Protein AF-A0A438EMV0-F1 (afdb_monomer_lite)

InterPro domains:
  IPR001611 Leucine-rich repeat [PF00560] (133-147)
  IPR001611 Leucine-rich repeat [PF13855] (21-79)
  IPR032675 Leucine-rich repeat domain superfamily [G3DSA:3.80.10.10] (1-148)
  IPR046956 Receptor-like protein 23-like [PTHR48063] (4-83)

pLDDT: mean 74.39, std 18.35, range [40.31, 95.44]

Foldseek 3Di:
DDQDAAEDDDDLPDAPPDADQADAPASHQDDCDDRPNCLNHQNHAYDHCANRQHQEEDDLSVLVSCLRYLEDAPHQYAYEDEVVSVQSNQVNNVVCVVVPPDDDDDDPPQDWDWDQDPNDTDIDGRRDVHNYHYHHHNYNYDDDDDHD

Organism: Vitis vinifera (NCBI:txid29760)

Structure (mmCIF, N/CA/C/O backbone):
data_AF-A0A438EMV0-F1
#
_entry.id   AF-A0A438EMV0-F1
#
loop_
_atom_site.group_PDB
_atom_site.id
_atom_site.type_symbol
_atom_site.label_atom_id
_atom_site.label_alt_id
_atom_site.label_comp_id
_atom_site.label_asym_id
_atom_site.label_entity_id
_atom_site.label_seq_id
_atom_site.pdbx_PDB_ins_code
_atom_site.Cartn_x
_atom_site.Cartn_y
_atom_site.Cartn_z
_atom_site.occupancy
_atom_site.B_iso_or_equiv
_atom_site.auth_seq_id
_atom_site.auth_comp_id
_atom_site.auth_asym_id
_atom_site.auth_atom_id
_atom_site.pdbx_PDB_model_num
ATOM 1 N N . MET A 1 1 ? -14.563 14.762 -9.777 1.00 44.72 1 MET A N 1
ATOM 2 C CA . MET A 1 1 ? -13.157 14.421 -9.499 1.00 44.72 1 MET A CA 1
ATOM 3 C C . MET A 1 1 ? -12.579 13.937 -10.803 1.00 44.72 1 MET A C 1
ATOM 5 O O . MET A 1 1 ? -13.168 13.051 -11.414 1.00 44.72 1 MET A O 1
ATOM 9 N N . ASP A 1 2 ? -11.525 14.587 -11.269 1.00 47.31 2 ASP A N 1
ATOM 10 C CA . ASP A 1 2 ? -10.935 14.293 -12.567 1.00 47.31 2 ASP A CA 1
ATOM 11 C C . ASP A 1 2 ? -10.108 13.012 -12.447 1.00 47.31 2 ASP A C 1
ATOM 13 O O . ASP A 1 2 ? -9.185 12.927 -11.638 1.00 47.31 2 ASP A O 1
ATOM 17 N N . PHE A 1 3 ? -10.472 11.985 -13.214 1.00 55.16 3 PHE A N 1
ATOM 18 C CA . PHE A 1 3 ? -9.680 10.766 -13.311 1.00 55.16 3 PHE A CA 1
ATOM 19 C C . PHE A 1 3 ? -8.359 11.107 -13.997 1.00 55.16 3 PHE A C 1
ATOM 21 O O . PHE A 1 3 ? -8.364 11.574 -15.140 1.00 55.16 3 PHE A O 1
ATOM 28 N N . ASN A 1 4 ? -7.223 10.838 -13.349 1.00 58.78 4 ASN A N 1
ATOM 29 C CA . ASN A 1 4 ? -5.980 10.815 -14.099 1.00 58.78 4 ASN A CA 1
ATOM 30 C C . ASN A 1 4 ? -6.056 9.620 -15.067 1.00 58.78 4 ASN A C 1
ATOM 32 O O . ASN A 1 4 ? -6.284 8.471 -14.681 1.00 58.78 4 ASN A O 1
ATOM 36 N N . SER A 1 5 ? -5.918 9.904 -16.361 1.00 72.56 5 SER A N 1
ATOM 37 C CA . SER A 1 5 ? -5.942 8.877 -17.408 1.00 72.56 5 SER A CA 1
ATOM 38 C C . SER A 1 5 ? -4.665 8.030 -17.431 1.00 72.56 5 SER A C 1
ATOM 40 O O . SER A 1 5 ? -4.582 7.068 -18.197 1.00 72.56 5 SER A O 1
ATOM 42 N N . PHE A 1 6 ? -3.679 8.361 -16.586 1.00 82.44 6 PHE A N 1
ATOM 43 C CA . PHE A 1 6 ? -2.423 7.637 -16.502 1.00 82.44 6 PHE A CA 1
ATOM 44 C C . PHE A 1 6 ? -2.644 6.174 -16.104 1.00 82.44 6 PHE A C 1
ATOM 46 O O . PHE A 1 6 ? -3.135 5.854 -15.019 1.00 82.44 6 PHE A O 1
ATOM 53 N N . ARG A 1 7 ? -2.257 5.285 -17.020 1.00 83.88 7 ARG A N 1
ATOM 54 C CA . ARG A 1 7 ? -2.246 3.831 -16.864 1.00 83.88 7 ARG A CA 1
ATOM 55 C C . ARG A 1 7 ? -0.803 3.362 -16.903 1.00 83.88 7 ARG A C 1
ATOM 57 O O . ARG A 1 7 ? -0.131 3.535 -17.920 1.00 83.88 7 ARG A O 1
ATOM 64 N N . LEU A 1 8 ? -0.345 2.726 -15.830 1.00 82.50 8 LEU A N 1
ATOM 65 C CA . LEU A 1 8 ? 0.945 2.048 -15.830 1.00 82.50 8 LEU A CA 1
ATOM 66 C C . LEU A 1 8 ? 0.767 0.653 -16.438 1.00 82.50 8 LEU A C 1
ATOM 68 O O . LEU A 1 8 ? 0.384 -0.289 -15.750 1.00 82.50 8 LEU A O 1
ATOM 72 N N . ASN A 1 9 ? 1.022 0.527 -17.740 1.00 83.88 9 ASN A N 1
ATOM 73 C CA . ASN A 1 9 ? 0.950 -0.757 -18.432 1.00 83.88 9 ASN A CA 1
ATOM 74 C C . ASN A 1 9 ? 2.337 -1.408 -18.483 1.00 83.88 9 ASN A C 1
ATOM 76 O O . ASN A 1 9 ? 3.205 -0.984 -19.246 1.00 83.88 9 ASN A O 1
ATOM 80 N N . VAL A 1 10 ? 2.543 -2.425 -17.653 1.00 87.19 10 VAL A N 1
ATOM 81 C CA . VAL A 1 10 ? 3.807 -3.160 -17.533 1.00 87.19 10 VAL A CA 1
ATOM 82 C C . VAL A 1 10 ? 3.554 -4.654 -17.669 1.00 87.19 10 VAL A C 1
ATOM 84 O O . VAL A 1 10 ? 2.459 -5.140 -17.392 1.00 87.19 10 VAL A O 1
ATOM 87 N N . SER A 1 11 ? 4.572 -5.395 -18.108 1.00 88.62 11 SER A N 1
ATOM 88 C CA . SER A 1 11 ? 4.486 -6.856 -18.175 1.00 88.62 11 SER A CA 1
ATOM 89 C C . SER A 1 11 ? 4.189 -7.437 -16.782 1.00 88.62 11 SER A C 1
ATOM 91 O O . SER A 1 11 ? 4.756 -6.944 -15.805 1.00 88.62 11 SER A O 1
ATOM 93 N N . PRO A 1 12 ? 3.381 -8.507 -16.657 1.00 82.19 12 PRO A N 1
ATOM 94 C CA . PRO A 1 12 ? 3.134 -9.170 -15.372 1.00 82.19 12 PRO A CA 1
ATOM 95 C C . PRO A 1 12 ? 4.414 -9.625 -14.656 1.00 82.19 12 PRO A C 1
ATOM 97 O O . PRO A 1 12 ? 4.459 -9.659 -13.431 1.00 82.19 12 PRO A O 1
ATOM 100 N N . ASN A 1 13 ? 5.465 -9.926 -15.428 1.00 88.31 13 ASN A N 1
ATOM 101 C CA . ASN A 1 13 ? 6.773 -10.358 -14.927 1.00 88.31 13 ASN A CA 1
ATOM 102 C C . ASN A 1 13 ? 7.796 -9.214 -14.890 1.00 88.31 13 ASN A C 1
ATOM 104 O O . ASN A 1 13 ? 9.002 -9.456 -14.823 1.00 88.31 13 ASN A O 1
ATOM 108 N N . TRP A 1 14 ? 7.346 -7.967 -15.028 1.00 94.31 14 TRP A N 1
ATOM 109 C CA . TRP A 1 14 ? 8.238 -6.822 -14.988 1.00 94.31 14 TRP A CA 1
ATOM 110 C C . TRP A 1 14 ? 8.844 -6.673 -13.594 1.00 94.31 14 TRP A C 1
ATOM 112 O O . TRP A 1 14 ? 8.134 -6.561 -12.595 1.00 94.31 14 TRP A O 1
ATOM 122 N N . VAL A 1 15 ? 10.173 -6.637 -13.552 1.00 95.19 15 VAL A N 1
ATOM 123 C CA . VAL A 1 15 ? 10.942 -6.278 -12.365 1.00 95.19 15 VAL A CA 1
ATOM 124 C C . VAL A 1 15 ? 11.547 -4.898 -12.627 1.00 95.19 15 VAL A C 1
ATOM 126 O O . VAL A 1 15 ? 12.411 -4.777 -13.501 1.00 95.19 15 VAL A O 1
ATOM 129 N N . PRO A 1 16 ? 11.088 -3.846 -11.930 1.00 93.94 16 PRO A N 1
ATOM 130 C CA . PRO A 1 16 ? 11.663 -2.517 -12.051 1.00 93.94 16 PRO A CA 1
ATOM 131 C C . PRO A 1 16 ? 13.171 -2.557 -11.746 1.00 93.94 16 PRO A C 1
ATOM 133 O O . PRO A 1 16 ? 13.557 -3.079 -10.699 1.00 93.94 16 PRO A O 1
ATOM 136 N N . PRO A 1 17 ? 14.046 -1.985 -12.597 1.00 95.44 17 PRO A N 1
ATOM 137 C CA . PRO A 1 17 ? 15.497 -1.971 -12.372 1.00 95.44 17 PRO A CA 1
ATOM 138 C C . PRO A 1 17 ? 15.928 -0.924 -11.327 1.00 95.44 17 PRO A C 1
ATOM 140 O O . PRO A 1 17 ? 17.073 -0.480 -11.310 1.00 95.44 17 PRO A O 1
ATOM 143 N N . PHE A 1 18 ? 15.000 -0.485 -10.482 1.00 94.69 18 PHE A N 1
ATOM 144 C CA . PHE A 1 18 ? 15.177 0.573 -9.501 1.00 94.69 18 PHE A CA 1
ATOM 145 C C . PHE A 1 18 ? 14.449 0.225 -8.203 1.00 94.69 18 PHE A C 1
ATOM 147 O O . PHE A 1 18 ? 13.564 -0.632 -8.170 1.00 94.69 18 PHE A O 1
ATOM 154 N N . GLN A 1 19 ? 14.844 0.910 -7.134 1.00 94.88 19 GLN A N 1
ATOM 155 C CA . GLN A 1 19 ? 14.205 0.851 -5.826 1.00 94.88 19 GLN A CA 1
ATOM 156 C C . GLN A 1 19 ? 13.645 2.231 -5.504 1.00 94.88 19 GLN A C 1
ATOM 158 O O . GLN A 1 19 ? 14.377 3.219 -5.547 1.00 94.88 19 GLN A O 1
ATOM 163 N N . VAL A 1 20 ? 12.361 2.304 -5.175 1.00 94.12 20 VAL A N 1
ATOM 164 C CA . VAL A 1 20 ? 11.716 3.550 -4.752 1.00 94.12 20 VAL A CA 1
ATOM 165 C C . VAL A 1 20 ? 11.626 3.619 -3.234 1.00 94.12 20 VAL A C 1
ATOM 167 O O . VAL A 1 20 ? 11.452 2.610 -2.558 1.00 94.12 20 VAL A O 1
ATOM 170 N N . ASN A 1 21 ? 11.765 4.829 -2.693 1.00 93.62 21 ASN A N 1
ATOM 171 C CA . ASN A 1 21 ? 11.518 5.106 -1.273 1.00 93.62 21 ASN A CA 1
ATOM 172 C C . ASN A 1 21 ? 10.122 5.695 -1.072 1.00 93.62 21 ASN A C 1
ATOM 174 O O . ASN A 1 21 ? 9.418 5.336 -0.133 1.00 93.62 21 ASN A O 1
ATOM 178 N N . LYS A 1 22 ? 9.700 6.578 -1.982 1.00 95.06 22 LYS A N 1
ATOM 179 C CA . LYS A 1 22 ? 8.368 7.176 -1.985 1.00 95.06 22 LYS A CA 1
ATOM 180 C C . LYS A 1 22 ? 7.720 6.944 -3.335 1.00 95.06 22 LYS A C 1
ATOM 182 O O . LYS A 1 22 ? 8.313 7.279 -4.359 1.00 95.06 22 LYS A O 1
ATOM 187 N N . LEU A 1 23 ? 6.526 6.373 -3.318 1.00 95.00 23 LEU A N 1
ATOM 188 C CA . LEU A 1 23 ? 5.750 6.082 -4.507 1.00 95.00 23 LEU A CA 1
ATOM 189 C C . LEU A 1 23 ? 4.357 6.681 -4.357 1.00 95.00 23 LEU A C 1
ATOM 191 O O . LEU A 1 23 ? 3.541 6.184 -3.583 1.00 95.00 23 LEU A O 1
ATOM 195 N N . ASP A 1 24 ? 4.108 7.748 -5.109 1.00 95.06 24 ASP A N 1
ATOM 196 C CA . ASP A 1 24 ? 2.787 8.348 -5.233 1.00 95.06 24 ASP A CA 1
ATOM 197 C C . ASP A 1 24 ? 2.227 8.055 -6.622 1.00 95.06 24 ASP A C 1
ATOM 199 O O . ASP A 1 24 ? 2.764 8.502 -7.636 1.00 95.06 24 ASP A O 1
ATOM 203 N N . MET A 1 25 ? 1.173 7.249 -6.652 1.00 94.12 25 MET A N 1
ATOM 204 C CA . MET A 1 25 ? 0.380 6.965 -7.840 1.00 94.12 25 MET A CA 1
ATOM 205 C C . MET A 1 25 ? -1.111 7.128 -7.532 1.00 94.12 25 MET A C 1
ATOM 207 O O . MET A 1 25 ? -1.950 6.417 -8.091 1.00 94.12 25 MET A O 1
ATOM 211 N N . GLY A 1 26 ? -1.443 8.075 -6.649 1.00 93.38 26 GLY A N 1
ATOM 212 C CA . GLY A 1 26 ? -2.820 8.453 -6.375 1.00 93.38 26 GLY A CA 1
ATOM 213 C C . GLY A 1 26 ? -3.556 8.828 -7.665 1.00 93.38 26 GLY A C 1
ATOM 214 O O . GLY A 1 26 ? -3.015 9.494 -8.551 1.00 93.38 26 GLY A O 1
ATOM 215 N N . SER A 1 27 ? -4.802 8.377 -7.792 1.00 92.75 27 SER A N 1
ATOM 216 C CA . SER A 1 27 ? -5.661 8.557 -8.971 1.00 92.75 27 SER A CA 1
ATOM 217 C C . SER A 1 27 ? -5.134 7.956 -10.285 1.00 92.75 27 SER A C 1
ATOM 219 O O . SER A 1 27 ? -5.711 8.225 -11.339 1.00 92.75 27 SER A O 1
ATOM 221 N N . CYS A 1 28 ? -4.069 7.146 -10.262 1.00 92.88 28 CYS A N 1
ATOM 222 C CA . CYS A 1 28 ? -3.595 6.409 -11.436 1.00 92.88 28 CYS A CA 1
ATOM 223 C C . CYS A 1 28 ? -4.345 5.085 -11.592 1.00 92.88 28 CYS A C 1
ATOM 225 O O . CYS A 1 28 ? -4.616 4.394 -10.620 1.00 92.88 28 CYS A O 1
ATOM 227 N N . HIS A 1 29 ? -4.606 4.650 -12.821 1.00 91.12 29 HIS A N 1
ATOM 228 C CA . HIS A 1 29 ? -5.242 3.355 -13.062 1.00 91.12 29 HIS A CA 1
ATOM 229 C C . HIS A 1 29 ? -4.220 2.212 -12.935 1.00 91.12 29 HIS A C 1
ATOM 231 O O . HIS A 1 29 ? -3.503 1.911 -13.895 1.00 91.12 29 HIS A O 1
ATOM 237 N N . LEU A 1 30 ? -4.167 1.583 -11.756 1.00 92.00 30 LEU A N 1
ATOM 238 C CA . LEU A 1 30 ? -3.282 0.449 -11.444 1.00 92.00 30 LEU A CA 1
ATOM 239 C C . LEU A 1 30 ? -4.017 -0.895 -11.434 1.00 92.00 30 LEU A C 1
ATOM 241 O O . LEU A 1 30 ? -3.421 -1.926 -11.736 1.00 92.00 30 LEU A O 1
ATOM 245 N N . GLY A 1 31 ? -5.298 -0.881 -11.063 1.00 90.62 31 GLY A N 1
ATOM 246 C CA . GLY A 1 31 ? -6.114 -2.080 -10.946 1.00 90.62 31 GLY A CA 1
ATOM 247 C C . GLY A 1 31 ? -6.589 -2.676 -12.282 1.00 90.62 31 GLY A C 1
ATOM 248 O O . GLY A 1 31 ? -6.277 -2.171 -13.364 1.00 90.62 31 GLY A O 1
ATOM 249 N N . PRO A 1 32 ? -7.364 -3.775 -12.227 1.00 92.75 32 PRO A N 1
ATOM 250 C CA . PRO A 1 32 ? -8.066 -4.265 -11.034 1.00 92.75 32 PRO A CA 1
ATOM 251 C C . PRO A 1 32 ? -7.192 -5.041 -10.037 1.00 92.75 32 PRO A C 1
ATOM 253 O O . PRO A 1 32 ? -7.564 -5.167 -8.874 1.00 92.75 32 PRO A O 1
ATOM 256 N N . SER A 1 33 ? -6.038 -5.558 -10.465 1.00 92.81 33 SER A N 1
ATOM 257 C CA . SER A 1 33 ? -5.158 -6.376 -9.614 1.00 92.81 33 SER A CA 1
ATOM 258 C C . SER A 1 33 ? -4.173 -5.531 -8.808 1.00 92.81 33 SER A C 1
ATOM 260 O O . SER A 1 33 ? -3.715 -4.492 -9.280 1.00 92.81 33 SER A O 1
ATOM 262 N N . PHE A 1 34 ? -3.791 -6.011 -7.624 1.00 92.88 34 PHE A N 1
ATOM 263 C CA . PHE A 1 34 ? -2.713 -5.407 -6.846 1.00 92.88 34 PHE A CA 1
ATOM 264 C C . PHE A 1 34 ? -1.371 -5.525 -7.606 1.00 92.88 34 PHE A C 1
ATOM 266 O O . PHE A 1 34 ? -1.048 -6.618 -8.087 1.00 92.88 34 PHE A O 1
ATOM 273 N N . PRO A 1 35 ? -0.570 -4.450 -7.743 1.00 93.25 35 PRO A N 1
ATOM 274 C CA . PRO A 1 35 ? 0.613 -4.476 -8.603 1.00 93.25 35 PRO A CA 1
ATOM 275 C C . PRO A 1 35 ? 1.732 -5.400 -8.089 1.00 93.25 35 PRO A C 1
ATOM 277 O O . PRO A 1 35 ? 2.409 -5.097 -7.109 1.00 93.25 35 PRO A O 1
ATOM 280 N N . VAL A 1 36 ? 1.975 -6.516 -8.786 1.00 93.62 36 VAL A N 1
ATOM 281 C CA . VAL A 1 36 ? 2.960 -7.546 -8.382 1.00 93.62 36 VAL A CA 1
ATOM 282 C C . VAL A 1 36 ? 4.401 -7.030 -8.413 1.00 93.62 36 VAL A C 1
ATOM 284 O O . VAL A 1 36 ? 5.214 -7.405 -7.572 1.00 93.62 36 VAL A O 1
ATOM 287 N N . TRP A 1 37 ? 4.726 -6.114 -9.329 1.00 94.56 37 TRP A N 1
ATOM 288 C CA . TRP A 1 37 ? 6.068 -5.528 -9.422 1.00 94.56 37 TRP A CA 1
ATOM 289 C C . TRP A 1 37 ? 6.485 -4.785 -8.141 1.00 94.56 37 TRP A C 1
ATOM 291 O O . TRP A 1 37 ? 7.685 -4.638 -7.891 1.00 94.56 37 TRP A O 1
ATOM 301 N N . LEU A 1 38 ? 5.531 -4.374 -7.292 1.00 94.06 38 LEU A N 1
ATOM 302 C CA . LEU A 1 38 ? 5.809 -3.738 -6.003 1.00 94.06 38 LEU A CA 1
ATOM 303 C C . LEU A 1 38 ? 6.559 -4.680 -5.048 1.00 94.06 38 LEU A C 1
ATOM 305 O O . LEU A 1 38 ? 7.357 -4.211 -4.246 1.00 94.06 38 LEU A O 1
ATOM 309 N N . GLN A 1 39 ? 6.403 -6.002 -5.191 1.00 93.94 39 GLN A N 1
ATOM 310 C CA . GLN A 1 39 ? 7.095 -7.013 -4.378 1.00 93.94 39 GLN A CA 1
ATOM 311 C C . GLN A 1 39 ? 8.631 -6.872 -4.416 1.00 93.94 39 GLN A C 1
ATOM 313 O O . GLN A 1 39 ? 9.332 -7.259 -3.471 1.00 93.94 39 GLN A O 1
ATOM 318 N N . SER A 1 40 ? 9.157 -6.306 -5.508 1.00 93.88 40 SER A N 1
ATOM 319 C CA . SER A 1 40 ? 10.584 -6.036 -5.706 1.00 93.88 40 SER A CA 1
ATOM 320 C C . SER A 1 40 ? 11.093 -4.782 -4.983 1.00 93.88 40 SER A C 1
ATOM 322 O O . SER A 1 40 ? 12.304 -4.601 -4.900 1.00 93.88 40 SER A O 1
ATOM 324 N N . GLN A 1 41 ? 10.209 -3.917 -4.475 1.00 93.75 41 GLN A N 1
ATOM 325 C CA . GLN A 1 41 ? 10.551 -2.620 -3.884 1.00 93.75 41 GLN A CA 1
ATOM 326 C C . GLN A 1 41 ? 10.781 -2.765 -2.371 1.00 93.75 41 GLN A C 1
ATOM 328 O O . GLN A 1 41 ? 9.855 -2.654 -1.576 1.00 93.75 41 GLN A O 1
ATOM 333 N N . LYS A 1 42 ? 12.024 -3.050 -1.965 1.00 88.88 42 LYS A N 1
ATOM 334 C CA . LYS A 1 42 ? 12.395 -3.352 -0.567 1.00 88.88 42 LYS A CA 1
ATOM 335 C C . LYS A 1 42 ? 12.653 -2.122 0.301 1.00 88.88 42 LYS A C 1
ATOM 337 O O . LYS A 1 42 ? 12.609 -2.215 1.521 1.00 88.88 42 LYS A O 1
ATOM 342 N N . ASN A 1 43 ? 12.897 -0.975 -0.328 1.00 89.88 43 ASN A N 1
ATOM 343 C CA . ASN A 1 43 ? 13.202 0.283 0.359 1.00 89.88 43 ASN A CA 1
ATOM 344 C C . ASN A 1 43 ? 11.979 1.205 0.473 1.00 89.88 43 ASN A C 1
ATOM 346 O O . ASN A 1 43 ? 12.138 2.409 0.673 1.00 89.88 43 ASN A O 1
ATOM 350 N N . LEU A 1 44 ? 10.773 0.668 0.275 1.00 89.56 44 LEU A N 1
ATOM 351 C CA . LEU A 1 44 ? 9.547 1.450 0.243 1.00 89.56 44 LEU A CA 1
ATOM 352 C C . LEU A 1 44 ? 9.206 1.973 1.644 1.00 89.56 44 LEU A C 1
ATOM 354 O O . LEU A 1 44 ? 9.140 1.212 2.603 1.00 89.56 44 LEU A O 1
ATOM 358 N N . GLN A 1 45 ? 8.981 3.280 1.737 1.00 88.88 45 GLN A N 1
ATOM 359 C CA . GLN A 1 45 ? 8.689 3.995 2.981 1.00 88.88 45 GLN A CA 1
ATOM 360 C C . GLN A 1 45 ? 7.396 4.819 2.898 1.00 88.88 45 GLN A C 1
ATOM 362 O O . GLN A 1 45 ? 6.744 5.067 3.905 1.00 88.88 45 GLN A O 1
ATOM 367 N N . TYR A 1 46 ? 7.002 5.240 1.698 1.00 91.81 46 TYR A N 1
ATOM 368 C CA . TYR A 1 46 ? 5.752 5.952 1.446 1.00 91.81 46 TYR A CA 1
ATOM 369 C C . TYR A 1 46 ? 5.053 5.328 0.247 1.00 91.81 46 TYR A C 1
ATOM 371 O O . TYR A 1 46 ? 5.660 5.222 -0.826 1.00 91.81 46 TYR A O 1
ATOM 379 N N . LEU A 1 47 ? 3.782 4.970 0.418 1.00 94.00 47 LEU A N 1
ATOM 380 C CA . LEU A 1 47 ? 2.951 4.420 -0.642 1.00 94.00 47 LEU A CA 1
ATOM 381 C C . LEU A 1 47 ? 1.586 5.108 -0.688 1.00 94.00 47 LEU A C 1
ATOM 383 O O . LEU A 1 47 ? 0.818 5.035 0.268 1.00 94.00 47 LEU A O 1
ATOM 387 N N . ASN A 1 48 ? 1.264 5.719 -1.826 1.00 95.44 48 ASN A N 1
ATOM 388 C CA . ASN A 1 48 ? -0.068 6.240 -2.116 1.00 95.44 48 ASN A CA 1
ATOM 389 C C . ASN A 1 48 ? -0.616 5.601 -3.397 1.00 95.44 48 ASN A C 1
ATOM 391 O O . ASN A 1 48 ? -0.204 5.967 -4.496 1.00 95.44 48 ASN A O 1
ATOM 395 N N . PHE A 1 49 ? -1.552 4.662 -3.243 1.00 95.31 49 PHE A N 1
ATOM 396 C CA . PHE A 1 49 ? -2.383 4.084 -4.308 1.00 95.31 49 PHE A CA 1
ATOM 397 C C . PHE A 1 49 ? -3.864 4.447 -4.108 1.00 95.31 49 PHE A C 1
ATOM 399 O O . PHE A 1 49 ? -4.753 3.663 -4.450 1.00 95.31 49 PHE A O 1
ATOM 406 N N . SER A 1 50 ? -4.155 5.618 -3.534 1.00 94.31 50 SER A N 1
ATOM 407 C CA . SER A 1 50 ? -5.536 6.094 -3.420 1.00 94.31 50 SER A CA 1
ATOM 408 C C . SER A 1 50 ? -6.195 6.216 -4.798 1.00 94.31 50 SER A C 1
ATOM 410 O O . SER A 1 50 ? -5.549 6.605 -5.772 1.00 94.31 50 SER A O 1
ATOM 412 N N . ASN A 1 51 ? -7.483 5.889 -4.903 1.00 93.81 51 ASN A N 1
ATOM 413 C CA . ASN A 1 51 ? -8.269 6.019 -6.133 1.00 93.81 51 ASN A CA 1
ATOM 414 C C . ASN A 1 51 ? -7.634 5.313 -7.352 1.00 93.81 51 ASN A C 1
ATOM 416 O O . ASN A 1 51 ? -7.627 5.839 -8.466 1.00 93.81 51 ASN A O 1
ATOM 420 N N . ALA A 1 52 ? -7.064 4.122 -7.145 1.00 94.81 52 ALA A N 1
ATOM 421 C CA . ALA A 1 52 ? -6.267 3.430 -8.157 1.00 94.81 52 ALA A CA 1
ATOM 422 C C . ALA A 1 52 ? -7.015 2.331 -8.937 1.00 94.81 52 ALA A C 1
ATOM 424 O O . ALA A 1 52 ? -6.417 1.578 -9.717 1.00 94.81 52 ALA A O 1
ATOM 425 N N . SER A 1 53 ? -8.339 2.250 -8.756 1.00 93.38 53 SER A N 1
ATOM 426 C CA . SER A 1 53 ? -9.225 1.236 -9.352 1.00 93.38 53 SER A CA 1
ATOM 427 C C . SER A 1 53 ? -8.861 -0.213 -8.994 1.00 93.38 53 SER A C 1
ATOM 429 O O . SER A 1 53 ? -9.157 -1.130 -9.761 1.00 93.38 53 SER A O 1
ATOM 431 N N . ILE A 1 54 ? -8.196 -0.439 -7.857 1.00 94.12 54 ILE A N 1
ATOM 432 C CA . ILE A 1 54 ? -7.818 -1.779 -7.394 1.00 94.12 54 ILE A CA 1
ATOM 433 C C . ILE A 1 54 ? -9.038 -2.438 -6.745 1.00 94.12 54 ILE A C 1
ATOM 435 O O . ILE A 1 54 ? -9.688 -1.840 -5.892 1.00 94.12 54 ILE A O 1
ATOM 439 N N . SER A 1 55 ? -9.347 -3.669 -7.144 1.00 94.19 55 SER A N 1
ATOM 440 C CA . SER A 1 55 ? -10.510 -4.430 -6.663 1.00 94.19 55 SER A CA 1
ATOM 441 C C . SER A 1 55 ? -10.174 -5.855 -6.210 1.00 94.19 55 SER A C 1
ATOM 443 O O . SER A 1 55 ? -11.064 -6.627 -5.854 1.00 94.19 55 SER A O 1
ATOM 445 N N . SER A 1 56 ? -8.891 -6.225 -6.214 1.00 90.88 56 SER A N 1
ATOM 446 C CA . SER A 1 56 ? -8.404 -7.487 -5.655 1.00 90.88 56 SER A CA 1
ATOM 447 C C . SER A 1 56 ? -8.193 -7.413 -4.135 1.00 90.88 56 SER A C 1
ATOM 449 O O . SER A 1 56 ? -8.257 -6.346 -3.533 1.00 90.88 56 SER A O 1
ATOM 451 N N . HIS A 1 57 ? -7.874 -8.551 -3.516 1.00 88.94 57 HIS A N 1
ATOM 452 C CA . HIS A 1 57 ? -7.345 -8.589 -2.147 1.00 88.94 57 HIS A CA 1
ATOM 453 C C . HIS A 1 57 ? -5.915 -8.032 -2.097 1.00 88.94 57 HIS A C 1
ATOM 455 O O . HIS A 1 57 ? -5.232 -7.974 -3.130 1.00 88.94 57 HIS A O 1
ATOM 461 N N . ILE A 1 58 ? -5.459 -7.664 -0.897 1.00 88.25 58 ILE A N 1
ATOM 462 C CA . ILE A 1 58 ? -4.055 -7.334 -0.643 1.00 88.25 58 ILE A CA 1
ATOM 463 C C . ILE A 1 58 ? -3.283 -8.654 -0.498 1.00 88.25 58 ILE A C 1
ATOM 465 O O . ILE A 1 58 ? -3.617 -9.465 0.361 1.00 88.25 58 ILE A O 1
ATOM 469 N N . PRO A 1 59 ? -2.267 -8.931 -1.330 1.00 89.69 59 PRO A N 1
ATOM 470 C CA . PRO A 1 59 ? -1.515 -10.175 -1.213 1.00 89.69 59 PRO A CA 1
ATOM 471 C C . PRO A 1 59 ? -0.707 -10.241 0.089 1.00 89.69 59 PRO A C 1
ATOM 473 O O . PRO A 1 59 ? -0.076 -9.257 0.457 1.00 89.69 59 PRO A O 1
ATOM 476 N N . ASN A 1 60 ? -0.605 -11.419 0.715 1.00 83.25 60 ASN A N 1
ATOM 477 C CA . ASN A 1 60 ? 0.146 -11.588 1.971 1.00 83.25 60 ASN A CA 1
ATOM 478 C C . ASN A 1 60 ? 1.595 -11.079 1.903 1.00 83.25 60 ASN A C 1
ATOM 480 O O . ASN A 1 60 ? 2.071 -10.487 2.862 1.00 83.25 60 ASN A O 1
ATOM 484 N N . TRP A 1 61 ? 2.272 -11.239 0.756 1.00 87.88 61 TRP A N 1
ATOM 485 C CA . TRP A 1 61 ? 3.650 -10.761 0.575 1.00 87.88 61 TRP A CA 1
ATOM 486 C C . TRP A 1 61 ? 3.801 -9.244 0.733 1.00 87.88 61 TRP A C 1
ATOM 488 O O . TRP A 1 61 ? 4.920 -8.765 0.915 1.00 87.88 61 TRP A O 1
ATOM 498 N N . PHE A 1 62 ? 2.712 -8.481 0.595 1.00 88.12 62 PHE A N 1
ATOM 499 C CA . PHE A 1 62 ? 2.734 -7.032 0.740 1.00 88.12 62 PHE A CA 1
ATOM 500 C C . PHE A 1 62 ? 3.114 -6.638 2.165 1.00 88.12 62 PHE A C 1
ATOM 502 O O . PHE A 1 62 ? 3.903 -5.711 2.353 1.00 88.12 62 PHE A O 1
ATOM 509 N N . TRP A 1 63 ? 2.626 -7.380 3.158 1.00 79.06 63 TRP A N 1
ATOM 510 C CA . TRP A 1 63 ? 2.936 -7.127 4.561 1.00 79.06 63 TRP A CA 1
ATOM 511 C C . TRP A 1 63 ? 4.440 -7.305 4.828 1.00 79.06 63 TRP A C 1
ATOM 513 O O . TRP A 1 63 ? 5.059 -6.394 5.375 1.00 79.06 63 TRP A O 1
ATOM 523 N N . ASN A 1 64 ? 5.068 -8.317 4.212 1.00 76.12 64 ASN A N 1
ATOM 524 C CA . ASN A 1 64 ? 6.515 -8.574 4.298 1.00 76.12 64 ASN A CA 1
ATOM 525 C C . ASN A 1 64 ? 7.408 -7.463 3.739 1.00 76.12 64 ASN A C 1
ATOM 527 O O . ASN A 1 64 ? 8.597 -7.423 4.048 1.00 76.12 64 ASN A O 1
ATOM 531 N N . ILE A 1 65 ? 6.892 -6.599 2.862 1.00 79.19 65 ILE A N 1
ATOM 532 C CA . ILE A 1 65 ? 7.653 -5.459 2.320 1.00 79.19 65 ILE A CA 1
ATOM 533 C C . ILE A 1 65 ? 7.212 -4.121 2.910 1.00 79.19 65 ILE A C 1
ATOM 535 O O . ILE A 1 65 ? 7.849 -3.103 2.653 1.00 79.19 65 ILE A O 1
ATOM 539 N N . SER A 1 66 ? 6.136 -4.120 3.695 1.00 76.44 66 SER A N 1
ATOM 540 C CA . SER A 1 66 ? 5.571 -2.922 4.314 1.00 76.44 66 SER A CA 1
ATOM 541 C C . SER A 1 66 ? 6.279 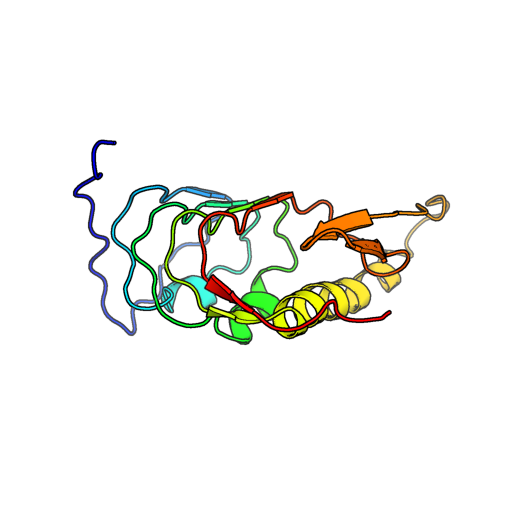-2.552 5.614 1.00 76.44 66 SER A C 1
ATOM 543 O O . SER A 1 66 ? 5.919 -1.560 6.241 1.00 76.44 66 SER A O 1
ATOM 545 N N . PHE A 1 67 ? 7.308 -3.315 6.004 1.00 72.81 67 PHE A N 1
ATOM 546 C CA . PHE A 1 67 ? 7.950 -3.189 7.306 1.00 72.81 67 PHE A CA 1
ATOM 547 C C . PHE A 1 67 ? 8.635 -1.820 7.561 1.00 72.81 67 PHE A C 1
ATOM 549 O O . PHE A 1 67 ? 8.898 -1.467 8.702 1.00 72.81 67 PHE A O 1
ATOM 556 N N . ASN A 1 68 ? 8.901 -1.039 6.508 1.00 75.69 68 ASN A N 1
ATOM 557 C CA . ASN A 1 68 ? 9.512 0.295 6.591 1.00 75.69 68 ASN A CA 1
ATOM 558 C C . ASN A 1 68 ? 8.552 1.443 6.236 1.00 75.69 68 ASN A C 1
ATOM 560 O O . ASN A 1 68 ? 8.989 2.595 6.138 1.00 75.69 68 ASN A O 1
ATOM 564 N N . LEU A 1 69 ? 7.275 1.157 5.961 1.00 81.06 69 LEU A N 1
ATOM 565 C CA . LEU A 1 69 ? 6.323 2.199 5.585 1.00 81.06 69 LEU A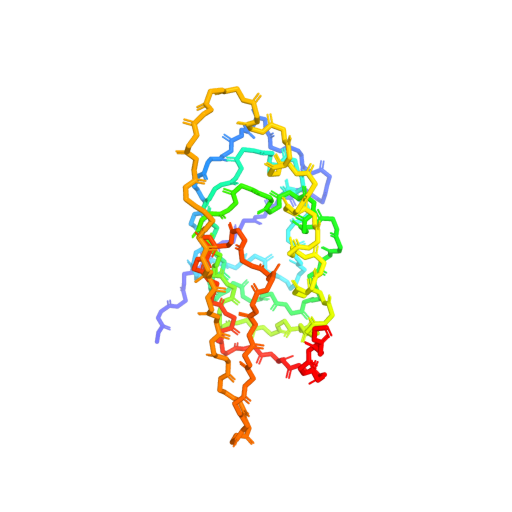 CA 1
ATOM 566 C C . LEU A 1 69 ? 6.067 3.119 6.777 1.00 81.06 69 LEU A C 1
ATOM 568 O O . LEU A 1 69 ? 5.732 2.643 7.845 1.00 81.06 69 LEU A O 1
ATOM 572 N N . TRP A 1 70 ? 6.148 4.433 6.580 1.00 81.25 70 TRP A N 1
ATOM 573 C CA . TRP A 1 70 ? 5.597 5.428 7.511 1.00 81.25 70 TRP A CA 1
ATOM 574 C C . TRP A 1 70 ? 4.261 6.002 7.011 1.00 81.25 70 TRP A C 1
ATOM 576 O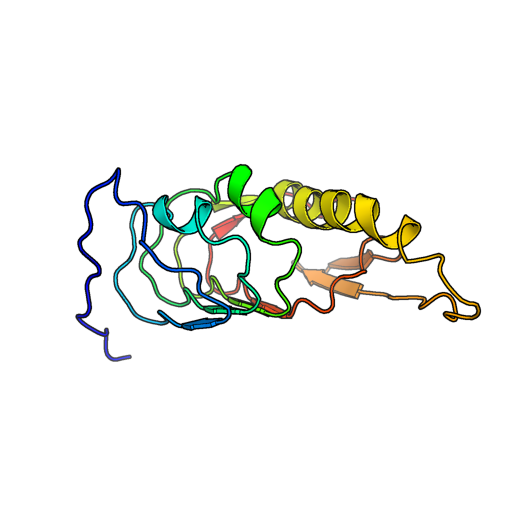 O . TRP A 1 70 ? 3.548 6.702 7.732 1.00 81.25 70 TRP A O 1
ATOM 586 N N . TYR A 1 71 ? 3.890 5.707 5.761 1.00 85.00 71 TYR A N 1
ATOM 587 C CA . TYR A 1 71 ? 2.612 6.101 5.179 1.00 85.00 71 TYR A CA 1
ATOM 588 C C . TYR A 1 71 ? 2.124 5.076 4.160 1.00 85.00 71 TYR A C 1
ATOM 590 O O . TYR A 1 71 ? 2.862 4.693 3.245 1.00 85.00 71 TYR A O 1
ATOM 598 N N . LEU A 1 72 ? 0.855 4.703 4.293 1.00 88.88 72 LEU A N 1
ATOM 599 C CA . LEU A 1 72 ? 0.134 3.836 3.378 1.00 88.88 72 LEU A CA 1
ATOM 600 C C . LEU A 1 72 ? -1.260 4.411 3.132 1.00 88.88 72 LEU A C 1
ATOM 602 O O . LEU A 1 72 ? -2.093 4.410 4.031 1.00 88.88 72 LEU A O 1
ATOM 606 N N . SER A 1 73 ? -1.548 4.823 1.902 1.00 91.50 73 SER A N 1
ATOM 607 C CA . SER A 1 73 ? -2.920 5.094 1.475 1.00 91.50 73 SER A CA 1
ATOM 608 C C . SER A 1 73 ? -3.327 4.150 0.357 1.00 91.50 73 SER A C 1
ATOM 610 O O . SER A 1 73 ? -2.700 4.104 -0.704 1.00 91.50 73 SER A O 1
ATOM 612 N N . LEU A 1 74 ? -4.393 3.398 0.614 1.00 91.62 74 LEU A N 1
ATOM 613 C CA . LEU A 1 74 ? -5.104 2.577 -0.362 1.00 91.62 74 LEU A CA 1
ATOM 614 C C . LEU A 1 74 ? -6.566 3.037 -0.491 1.00 91.62 74 LEU A C 1
ATOM 616 O O . LEU A 1 74 ? -7.414 2.259 -0.934 1.00 91.62 74 LEU A O 1
ATOM 620 N N . SER A 1 75 ? -6.885 4.269 -0.086 1.00 91.94 75 SER A N 1
ATOM 621 C CA . SER A 1 75 ? -8.262 4.760 -0.019 1.00 91.94 75 SER A CA 1
ATOM 622 C C . SER A 1 75 ? -8.946 4.872 -1.379 1.00 91.94 75 SER A C 1
ATOM 624 O O . SER A 1 75 ? -8.293 4.868 -2.422 1.00 91.94 75 SER A O 1
ATOM 626 N N . HIS A 1 76 ? -10.276 4.953 -1.389 1.00 93.44 76 HIS A N 1
ATOM 627 C CA . HIS A 1 76 ? -11.081 5.070 -2.611 1.00 93.44 76 HIS A CA 1
ATOM 628 C C . HIS A 1 76 ? -10.812 3.949 -3.633 1.00 93.44 76 HIS A C 1
ATOM 630 O O . HIS A 1 76 ? -10.744 4.182 -4.841 1.00 93.44 76 HIS A O 1
ATOM 636 N N . ASN A 1 77 ? -10.632 2.721 -3.157 1.00 93.62 77 ASN A N 1
ATOM 637 C CA . ASN A 1 77 ? -10.516 1.535 -4.001 1.00 93.62 77 ASN A CA 1
ATOM 638 C C . ASN A 1 77 ? -11.705 0.594 -3.735 1.00 93.62 77 ASN A C 1
ATOM 640 O O . ASN A 1 77 ? -12.691 0.939 -3.092 1.00 93.62 77 ASN A O 1
ATOM 644 N N . GLN A 1 78 ? -11.662 -0.604 -4.301 1.00 93.88 78 GLN A N 1
ATOM 645 C CA . GLN A 1 78 ? -12.674 -1.643 -4.114 1.00 93.88 78 GLN A CA 1
ATOM 646 C C . GLN A 1 78 ? -12.049 -2.859 -3.422 1.00 93.88 78 GLN A C 1
ATOM 648 O O . GLN A 1 78 ? -12.441 -3.997 -3.681 1.00 93.88 78 GLN A O 1
ATOM 653 N N . LEU A 1 79 ? -11.040 -2.623 -2.576 1.00 89.19 79 LEU A N 1
ATOM 654 C CA . LEU A 1 79 ? -10.311 -3.682 -1.892 1.00 89.19 79 LEU A CA 1
ATOM 655 C C . LEU A 1 79 ? -11.238 -4.408 -0.922 1.00 89.19 79 LEU A C 1
ATOM 657 O O . LEU A 1 79 ? -11.983 -3.785 -0.161 1.00 89.19 79 LEU A O 1
ATOM 661 N N . GLN A 1 80 ? -11.138 -5.733 -0.928 1.00 82.88 80 GLN A N 1
ATOM 662 C CA . GLN A 1 80 ? -11.659 -6.579 0.137 1.00 82.88 80 GLN A CA 1
ATOM 663 C C . GLN A 1 80 ? -10.537 -6.732 1.157 1.00 82.88 80 GLN A C 1
ATOM 665 O O . GLN A 1 80 ? -9.581 -7.465 0.915 1.00 82.88 80 GLN A O 1
ATOM 670 N N . VAL A 1 81 ? -10.627 -5.972 2.249 1.00 72.56 81 VAL A N 1
ATOM 671 C CA . VAL A 1 81 ? -9.641 -6.002 3.336 1.00 72.56 81 VAL A CA 1
ATOM 672 C C . VAL A 1 81 ? -10.290 -6.621 4.560 1.00 72.56 81 VAL A C 1
ATOM 674 O O . VAL A 1 81 ? -11.377 -6.210 4.982 1.00 72.56 81 VAL A O 1
ATOM 677 N N . THR A 1 82 ? -9.608 -7.605 5.129 1.00 70.12 82 THR A N 1
ATOM 678 C CA . THR A 1 82 ? -9.955 -8.214 6.407 1.00 70.12 82 THR A CA 1
ATOM 679 C C . THR A 1 82 ? -9.036 -7.689 7.496 1.00 70.12 82 THR A C 1
ATOM 681 O O . THR A 1 82 ? -7.856 -7.415 7.292 1.00 70.12 82 THR A O 1
ATOM 684 N N . LEU A 1 83 ? -9.559 -7.575 8.707 1.00 66.44 83 LEU A N 1
ATOM 685 C CA . LEU A 1 83 ? -8.780 -7.044 9.821 1.00 66.44 83 LEU A CA 1
ATOM 686 C C . LEU A 1 83 ? -7.686 -8.012 10.317 1.00 66.44 83 LEU A C 1
ATOM 688 O O . LEU A 1 83 ? -6.721 -7.588 10.949 1.00 66.44 83 LEU A O 1
ATOM 692 N N . VAL A 1 84 ? -7.782 -9.300 9.970 1.00 64.06 84 VAL A N 1
ATOM 693 C CA . VAL A 1 84 ? -6.713 -10.295 10.177 1.00 64.06 84 VAL A CA 1
ATOM 694 C C . VAL A 1 84 ? -5.443 -9.913 9.409 1.00 64.06 84 VAL A C 1
ATOM 696 O O . VAL A 1 84 ? -4.340 -10.103 9.915 1.00 64.06 84 VAL A O 1
ATOM 699 N N . GLU A 1 85 ? -5.582 -9.312 8.226 1.00 65.25 85 GLU A N 1
ATOM 700 C CA . GLU A 1 85 ? -4.442 -8.856 7.423 1.00 65.25 85 GLU A CA 1
ATOM 701 C C . GLU A 1 85 ? -3.713 -7.671 8.083 1.00 65.25 85 GLU A C 1
ATOM 703 O O . GLU A 1 85 ? -2.493 -7.571 7.988 1.00 65.25 85 GLU A O 1
ATOM 708 N N . LEU A 1 86 ? -4.421 -6.828 8.847 1.00 64.06 86 LEU A N 1
ATOM 709 C CA . LEU A 1 86 ? -3.799 -5.744 9.621 1.00 64.06 86 LEU A CA 1
ATOM 710 C C . LEU A 1 86 ? -2.977 -6.261 10.808 1.00 64.06 86 LEU A C 1
ATOM 712 O O . LEU A 1 86 ? -1.919 -5.711 11.107 1.00 64.06 86 LEU A O 1
ATOM 716 N N . LYS A 1 87 ? -3.417 -7.348 11.458 1.00 60.78 87 LYS A N 1
ATOM 717 C CA . LYS A 1 87 ? -2.630 -8.020 12.509 1.00 60.78 87 LYS A CA 1
ATOM 718 C C . LYS A 1 87 ? -1.294 -8.547 11.981 1.00 60.78 87 LYS A C 1
ATOM 720 O O . LYS A 1 87 ? -0.295 -8.469 12.693 1.00 60.78 87 LYS A O 1
ATOM 725 N N . ALA A 1 88 ? -1.269 -9.070 10.754 1.00 61.06 88 ALA A N 1
ATOM 726 C CA . ALA A 1 88 ? -0.050 -9.598 10.142 1.00 61.06 88 ALA A CA 1
ATOM 727 C C . ALA A 1 88 ? 1.026 -8.510 9.976 1.00 61.06 88 ALA A C 1
ATOM 729 O O . ALA A 1 88 ? 2.189 -8.754 10.288 1.00 61.06 88 ALA A O 1
ATOM 730 N N . MET A 1 89 ? 0.627 -7.290 9.591 1.00 59.53 89 MET A N 1
ATOM 731 C CA . MET A 1 89 ? 1.533 -6.136 9.513 1.00 59.53 89 MET A CA 1
ATOM 732 C C . MET A 1 89 ? 2.215 -5.844 10.861 1.00 59.53 89 MET A C 1
ATOM 734 O O . MET A 1 89 ? 3.425 -5.635 10.912 1.00 59.53 89 MET A O 1
ATOM 738 N N . ALA A 1 90 ? 1.454 -5.862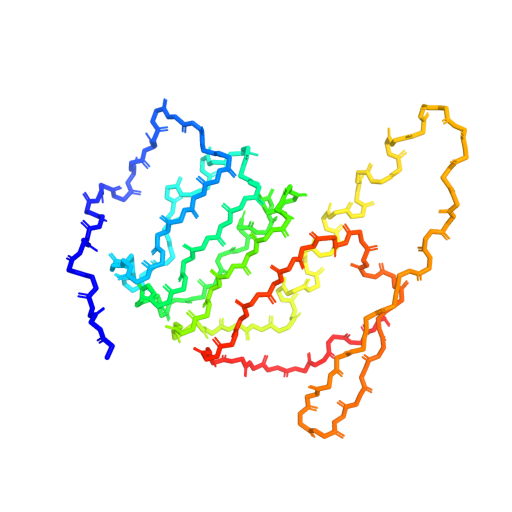 11.958 1.00 57.25 90 ALA A N 1
ATOM 739 C CA . ALA A 1 90 ? 1.982 -5.563 13.288 1.00 57.25 90 ALA A CA 1
ATOM 740 C C . ALA A 1 90 ? 2.905 -6.665 13.841 1.00 57.25 90 ALA A C 1
ATOM 742 O O . ALA A 1 90 ? 3.883 -6.378 14.528 1.00 57.25 90 ALA A O 1
ATOM 743 N N . GLN A 1 91 ? 2.620 -7.936 13.538 1.00 56.50 91 GLN A N 1
ATOM 744 C CA . GLN A 1 91 ? 3.439 -9.063 13.998 1.00 56.50 91 GLN A CA 1
ATOM 745 C C . GLN A 1 91 ? 4.826 -9.098 13.343 1.00 56.50 91 GLN A C 1
ATOM 747 O O . GLN A 1 91 ? 5.801 -9.424 14.019 1.00 56.50 91 GLN A O 1
ATOM 752 N N . GLU A 1 92 ? 4.938 -8.750 12.058 1.00 53.88 92 GLU A N 1
ATOM 753 C CA . GLU A 1 92 ? 6.227 -8.755 11.354 1.00 53.88 92 GLU A CA 1
ATOM 754 C C . GLU A 1 92 ? 7.157 -7.619 11.810 1.00 53.88 92 GLU A C 1
ATOM 756 O O . GLU A 1 92 ? 8.365 -7.818 11.905 1.00 53.88 92 GLU A O 1
ATOM 761 N N . HIS A 1 93 ? 6.609 -6.462 12.190 1.00 53.22 93 HIS A N 1
ATOM 762 C CA . HIS A 1 93 ? 7.367 -5.365 12.805 1.00 53.22 93 HIS A CA 1
ATOM 763 C C . HIS A 1 93 ? 7.960 -5.711 14.185 1.00 53.22 93 HIS A C 1
ATOM 765 O O . HIS A 1 93 ? 9.052 -5.256 14.533 1.00 53.22 93 HIS A O 1
ATOM 771 N N . ASN A 1 94 ? 7.275 -6.544 14.976 1.00 50.91 94 ASN A N 1
ATOM 772 C CA . ASN A 1 94 ? 7.733 -6.924 16.317 1.00 50.91 94 ASN A CA 1
ATOM 773 C C . ASN A 1 94 ? 8.997 -7.808 16.313 1.00 50.91 94 ASN A C 1
ATOM 775 O O . ASN A 1 94 ? 9.598 -8.015 17.368 1.00 50.91 94 ASN A O 1
ATOM 779 N N . MET A 1 95 ? 9.429 -8.317 15.153 1.00 47.66 95 MET A N 1
ATOM 780 C CA . MET A 1 95 ? 10.641 -9.137 15.044 1.00 47.66 95 MET A CA 1
ATOM 781 C C . MET A 1 95 ? 11.947 -8.319 15.017 1.00 47.66 95 MET A C 1
ATOM 783 O O . MET A 1 95 ? 12.990 -8.887 15.330 1.00 47.66 95 MET A O 1
ATOM 787 N N . ASP A 1 96 ? 11.904 -7.005 14.749 1.00 48.22 96 ASP A N 1
ATOM 788 C CA . ASP A 1 96 ? 13.110 -6.156 14.632 1.00 48.22 96 ASP A CA 1
ATOM 789 C C . ASP A 1 96 ? 13.320 -5.160 15.788 1.00 48.22 96 ASP A C 1
ATOM 791 O O . ASP A 1 96 ? 14.436 -4.679 15.995 1.00 48.22 96 ASP A O 1
ATOM 795 N N . MET A 1 97 ? 12.309 -4.892 16.622 1.00 45.88 97 MET A N 1
ATOM 796 C CA . MET A 1 97 ? 12.468 -3.984 17.775 1.00 45.88 97 MET A CA 1
ATOM 797 C C . MET A 1 97 ? 13.408 -4.537 18.860 1.00 45.88 97 MET A C 1
ATOM 799 O O . MET A 1 97 ? 14.018 -3.763 19.593 1.00 45.88 97 MET A O 1
ATOM 803 N N . ASN A 1 98 ? 13.602 -5.860 18.920 1.00 44.84 98 ASN A N 1
ATOM 804 C CA . ASN A 1 98 ? 14.582 -6.490 19.816 1.00 44.84 98 ASN A CA 1
ATOM 805 C C . ASN A 1 98 ? 16.034 -6.377 19.298 1.00 44.84 98 ASN A C 1
ATOM 807 O O . ASN A 1 98 ? 16.970 -6.693 20.026 1.00 44.84 98 ASN A O 1
ATOM 811 N N . SER A 1 99 ? 16.246 -5.952 18.045 1.00 42.78 99 SER A N 1
ATOM 812 C CA . SER A 1 99 ? 17.581 -5.832 17.438 1.00 42.78 99 SER A CA 1
ATOM 813 C C . SER A 1 99 ? 18.208 -4.440 17.605 1.00 42.78 99 SER A C 1
ATOM 815 O O . SER A 1 99 ? 19.386 -4.265 17.287 1.00 42.78 99 SER A O 1
ATOM 817 N N . LEU A 1 100 ? 17.464 -3.446 18.101 1.00 43.75 100 LEU A N 1
ATOM 818 C CA . LEU A 1 100 ? 17.974 -2.088 18.347 1.00 43.75 100 LEU A CA 1
ATOM 819 C C . LEU A 1 100 ? 18.647 -1.931 19.727 1.00 43.75 100 LEU A C 1
ATOM 821 O O . LEU A 1 100 ? 18.949 -0.815 20.147 1.00 43.75 100 LEU A O 1
ATOM 825 N N . ASP A 1 101 ? 18.975 -3.046 20.390 1.00 44.44 101 ASP A N 1
ATOM 826 C CA . ASP A 1 101 ? 19.758 -3.128 21.632 1.00 44.44 101 ASP A CA 1
ATOM 827 C C . ASP A 1 101 ? 21.256 -2.808 21.420 1.00 44.44 101 ASP A C 1
ATOM 829 O O . ASP A 1 101 ? 22.157 -3.570 21.777 1.00 44.44 101 ASP A O 1
ATOM 833 N N . HIS A 1 102 ? 21.561 -1.643 20.849 1.00 44.81 102 HIS A N 1
ATOM 834 C CA . HIS A 1 102 ? 22.875 -1.016 20.980 1.00 44.81 102 HIS A CA 1
ATOM 835 C C . HIS A 1 102 ? 22.710 0.409 21.510 1.00 44.81 102 HIS A C 1
ATOM 837 O O . HIS A 1 102 ? 22.408 1.342 20.774 1.00 44.81 102 HIS A O 1
ATOM 843 N N . ASN A 1 103 ? 22.983 0.539 22.812 1.00 42.06 103 ASN A N 1
ATOM 844 C CA . ASN A 1 103 ? 22.993 1.747 23.641 1.00 42.06 103 ASN A CA 1
ATOM 845 C C . ASN A 1 103 ? 21.632 2.308 24.084 1.00 42.06 103 ASN A C 1
ATOM 847 O O . ASN A 1 103 ? 21.177 3.339 23.611 1.00 42.06 103 ASN A O 1
ATOM 851 N N . GLY A 1 104 ? 21.100 1.692 25.144 1.00 48.91 104 GLY A N 1
ATOM 852 C CA . GLY A 1 104 ? 20.788 2.391 26.395 1.00 48.91 104 GLY A CA 1
ATOM 853 C C . GLY A 1 104 ? 19.776 3.539 26.332 1.00 48.91 104 GLY A C 1
ATOM 854 O O . GLY A 1 104 ? 20.114 4.671 25.996 1.00 48.91 104 GLY A O 1
ATOM 855 N N . THR A 1 105 ? 18.590 3.264 26.885 1.00 45.72 105 THR A N 1
ATOM 856 C CA . THR A 1 105 ? 17.470 4.184 27.177 1.00 45.72 105 THR A CA 1
ATOM 857 C C . THR A 1 105 ? 16.614 4.589 25.975 1.00 45.72 105 THR A C 1
ATOM 859 O O . THR A 1 105 ? 16.626 5.730 25.528 1.00 45.72 105 THR A O 1
ATOM 862 N N . ILE A 1 106 ? 15.759 3.666 25.530 1.00 48.41 106 ILE A N 1
ATOM 863 C CA . ILE A 1 106 ? 14.467 4.035 24.945 1.00 48.41 106 ILE A CA 1
ATOM 864 C C . ILE A 1 106 ? 13.438 3.853 26.063 1.00 48.41 106 ILE A C 1
ATOM 866 O O . ILE A 1 106 ? 13.280 2.761 26.606 1.00 48.41 106 ILE A O 1
ATOM 870 N N . SER A 1 107 ? 12.791 4.943 26.475 1.00 40.31 107 SER A N 1
ATOM 871 C CA . SER A 1 107 ? 11.577 4.880 27.288 1.00 40.31 107 SER A CA 1
ATOM 872 C C . SER A 1 107 ? 10.596 3.939 26.597 1.00 40.31 107 SER A C 1
ATOM 874 O O . SER A 1 107 ? 10.335 4.147 25.417 1.00 40.31 107 SER A O 1
ATOM 876 N N . GLN A 1 108 ? 10.067 2.926 27.291 1.00 46.78 108 GLN A N 1
ATOM 877 C CA . GLN A 1 108 ? 8.944 2.134 26.782 1.00 46.78 108 GLN A CA 1
ATOM 878 C C . GLN A 1 108 ? 7.852 3.107 26.317 1.00 46.78 108 GLN A C 1
ATOM 880 O O . GLN A 1 108 ? 7.223 3.769 27.143 1.00 46.78 108 GLN A O 1
ATOM 885 N N . TYR A 1 109 ? 7.707 3.272 25.003 1.00 45.84 109 TYR A N 1
ATOM 886 C CA . TYR A 1 109 ? 6.640 4.072 24.428 1.00 45.84 109 TYR A CA 1
ATOM 887 C C . TYR A 1 109 ? 5.360 3.251 24.587 1.00 45.84 109 TYR A C 1
ATOM 889 O O . TYR A 1 109 ? 5.205 2.197 23.977 1.00 45.84 109 TYR A O 1
ATOM 897 N N . ASP A 1 110 ? 4.492 3.700 25.491 1.00 50.50 110 ASP A N 1
ATOM 898 C CA . ASP A 1 110 ? 3.148 3.160 25.692 1.00 50.50 110 ASP A CA 1
ATOM 899 C C . ASP A 1 110 ? 2.246 3.712 24.581 1.00 50.50 110 ASP A C 1
ATOM 901 O O . ASP A 1 110 ? 1.586 4.743 24.736 1.00 50.50 110 ASP A O 1
ATOM 905 N N . GLU A 1 111 ? 2.322 3.094 23.405 1.00 52.78 111 GLU A N 1
ATOM 906 C CA . GLU A 1 111 ? 1.516 3.482 22.254 1.00 52.78 111 GLU A CA 1
ATOM 907 C C . GLU A 1 111 ? 0.111 2.873 22.379 1.00 52.78 111 GLU A C 1
ATOM 909 O O . GLU A 1 111 ? -0.062 1.660 22.495 1.00 52.78 111 GLU A O 1
ATOM 914 N N . ARG A 1 112 ? -0.909 3.741 22.347 1.00 54.44 112 ARG A N 1
ATOM 915 C CA . ARG A 1 112 ? -2.327 3.373 22.435 1.00 54.44 112 ARG A CA 1
ATOM 916 C C . ARG A 1 112 ? -3.079 3.853 21.201 1.00 54.44 112 ARG A C 1
ATOM 918 O O . ARG A 1 112 ? -3.124 5.055 20.938 1.00 54.44 112 ARG A O 1
ATOM 925 N N . LEU A 1 113 ? -3.703 2.934 20.465 1.00 58.78 113 LEU A N 1
ATOM 926 C CA . LEU A 1 113 ? -4.597 3.249 19.346 1.00 58.78 113 LEU A CA 1
ATOM 927 C C . LEU A 1 113 ? -6.032 2.917 19.733 1.00 58.78 113 LEU A C 1
ATOM 929 O O . LEU A 1 113 ? -6.347 1.781 20.072 1.00 58.78 113 LEU A O 1
ATOM 933 N N . ILE A 1 114 ? -6.908 3.912 19.622 1.00 56.06 114 ILE A N 1
ATOM 934 C CA . ILE A 1 114 ? -8.345 3.743 19.817 1.00 56.06 114 ILE A CA 1
ATOM 935 C C . ILE A 1 114 ? -9.003 3.699 18.442 1.00 56.06 114 ILE A C 1
ATOM 937 O O . ILE A 1 114 ? -9.061 4.708 17.738 1.00 56.06 114 ILE A O 1
ATOM 941 N N . VAL A 1 115 ? -9.509 2.532 18.059 1.00 58.91 115 VAL A N 1
ATOM 942 C CA . VAL A 1 115 ? -10.281 2.360 16.832 1.00 58.91 115 VAL A CA 1
ATOM 943 C C . VAL A 1 115 ? -11.760 2.496 17.151 1.00 58.91 115 VAL A C 1
ATOM 945 O O . VAL A 1 115 ? -12.305 1.723 17.938 1.00 58.91 115 VAL A O 1
ATOM 948 N N . ILE A 1 116 ? -12.420 3.462 16.511 1.00 53.97 116 ILE A N 1
ATOM 949 C CA . ILE A 1 116 ? -13.865 3.657 16.627 1.00 53.97 116 ILE A CA 1
ATOM 950 C C . ILE A 1 116 ? -14.522 3.230 15.322 1.00 53.97 116 ILE A C 1
ATOM 952 O O . ILE A 1 116 ? -14.330 3.846 14.276 1.00 53.97 116 ILE A O 1
ATOM 956 N N . THR A 1 117 ? -15.314 2.168 15.379 1.00 57.06 117 THR A N 1
ATOM 957 C CA . THR A 1 117 ? -15.992 1.603 1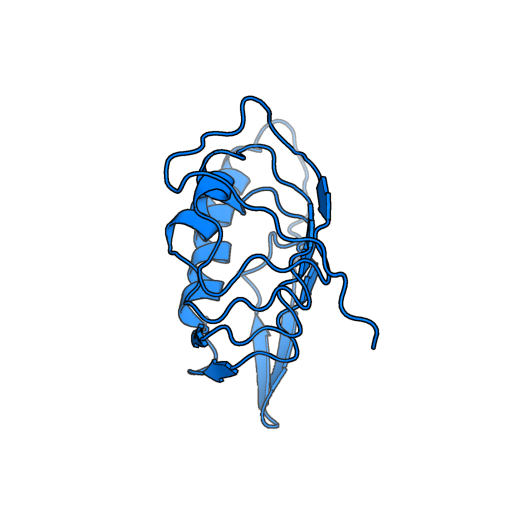4.211 1.00 57.06 117 THR A CA 1
ATOM 958 C C . THR A 1 117 ? -17.324 0.995 14.616 1.00 57.06 117 THR A C 1
ATOM 960 O O . THR A 1 117 ? -17.446 0.425 15.694 1.00 57.06 117 THR A O 1
ATOM 963 N N . LYS A 1 118 ? -18.361 1.143 13.783 1.00 49.19 118 LYS A N 1
ATOM 964 C CA . LYS A 1 118 ? -19.707 0.590 14.050 1.00 49.19 118 LYS A CA 1
ATOM 965 C C . LYS A 1 118 ? -20.257 0.912 15.461 1.00 49.19 118 LYS A C 1
ATOM 967 O O . LYS A 1 118 ? -21.001 0.122 16.032 1.00 49.19 118 LYS A O 1
ATOM 972 N N . GLY A 1 119 ? -19.890 2.064 16.033 1.00 60.25 119 GLY A N 1
ATOM 973 C CA . GLY A 1 119 ? -20.291 2.479 17.386 1.00 60.25 119 GLY A CA 1
ATOM 974 C C . GLY A 1 119 ? -19.541 1.793 18.538 1.00 60.25 119 GLY A C 1
ATOM 975 O O . GLY A 1 119 ? -19.898 2.002 19.693 1.00 60.25 119 GLY A O 1
ATOM 976 N N . GLN A 1 120 ? -18.513 0.997 18.245 1.00 47.12 120 GLN A N 1
ATOM 977 C CA . GLN A 1 120 ? -17.642 0.339 19.218 1.00 47.12 120 GLN A CA 1
ATOM 978 C C . GLN A 1 120 ? -16.274 1.022 19.260 1.00 47.12 120 GLN A C 1
ATOM 980 O O . GLN A 1 120 ? -15.782 1.490 18.233 1.00 47.12 120 GLN A O 1
ATOM 985 N N . SER A 1 121 ? -15.678 1.069 20.453 1.00 63.75 121 SER A N 1
ATOM 986 C CA . SER A 1 121 ? -14.322 1.564 20.699 1.00 63.75 121 SER A CA 1
ATOM 987 C C . SER A 1 121 ? -13.440 0.392 21.100 1.00 63.75 121 SER A C 1
ATOM 989 O O . SER A 1 121 ? -13.783 -0.329 22.035 1.00 63.75 121 SER A O 1
ATOM 991 N N . LEU A 1 122 ? -12.314 0.220 20.415 1.00 59.78 122 LEU A N 1
ATOM 992 C CA . LEU A 1 122 ? -11.342 -0.833 20.690 1.00 59.78 122 LEU A CA 1
ATOM 993 C C . LEU A 1 122 ? -9.967 -0.221 20.898 1.00 59.78 122 LEU A C 1
ATOM 995 O O . LEU A 1 122 ? -9.536 0.613 20.106 1.00 59.78 122 LEU A O 1
ATOM 999 N N . GLU A 1 123 ? -9.313 -0.620 21.982 1.00 62.38 123 GLU A N 1
ATOM 1000 C CA . GLU A 1 123 ? -8.000 -0.124 22.377 1.00 62.38 123 GLU A CA 1
ATOM 1001 C C . GLU A 1 123 ? -6.930 -1.162 22.035 1.00 62.38 123 GLU A C 1
ATOM 1003 O O . GLU A 1 123 ? -7.064 -2.334 22.378 1.00 62.38 123 GLU A O 1
ATOM 1008 N N . TYR A 1 124 ? -5.880 -0.709 21.358 1.00 61.88 124 TYR A N 1
ATOM 1009 C CA . TYR A 1 124 ? -4.709 -1.496 20.993 1.00 61.88 124 TYR A CA 1
ATOM 1010 C C . TYR A 1 124 ? -3.487 -0.944 21.726 1.00 61.88 124 TYR A C 1
ATOM 1012 O O . TYR A 1 124 ? -3.178 0.238 21.579 1.00 61.88 124 TYR A O 1
ATOM 1020 N N . THR A 1 125 ? -2.808 -1.797 22.495 1.00 53.75 125 THR A N 1
ATOM 1021 C CA . THR A 1 125 ? -1.723 -1.458 23.433 1.00 53.75 125 THR A CA 1
ATOM 1022 C C . THR A 1 125 ? -0.374 -2.102 23.090 1.00 53.75 125 THR A C 1
ATOM 1024 O O . THR A 1 125 ? 0.655 -1.686 23.614 1.00 53.75 125 THR A O 1
ATOM 1027 N N . ARG A 1 126 ? -0.341 -3.129 22.224 1.00 53.22 126 ARG A N 1
ATOM 1028 C CA . ARG A 1 126 ? 0.904 -3.857 21.859 1.00 53.22 126 ARG A CA 1
ATOM 1029 C C . ARG A 1 126 ? 1.192 -3.917 20.362 1.00 53.22 126 ARG A C 1
ATOM 1031 O O . ARG A 1 126 ? 2.121 -4.593 19.926 1.00 53.22 126 ARG A O 1
ATOM 1038 N N . THR A 1 127 ? 0.365 -3.243 19.576 1.00 51.53 127 THR A N 1
ATOM 1039 C CA . THR A 1 127 ? 0.336 -3.374 18.112 1.00 51.53 127 THR A CA 1
ATOM 1040 C C . THR A 1 127 ? 1.164 -2.289 17.415 1.00 51.53 127 THR A C 1
ATOM 1042 O O . THR A 1 127 ? 1.334 -2.321 16.201 1.00 51.53 127 THR A O 1
ATOM 1045 N N . LEU A 1 128 ? 1.697 -1.319 18.159 1.00 50.53 128 LEU A N 1
ATOM 1046 C CA . LEU A 1 128 ? 2.279 -0.124 17.574 1.00 50.53 128 LEU A CA 1
ATOM 1047 C C . LEU A 1 128 ? 3.793 -0.066 17.842 1.00 50.53 128 LEU A C 1
ATOM 1049 O O . LEU A 1 128 ? 4.268 0.379 18.878 1.00 50.53 128 LEU A O 1
ATOM 1053 N N . SER A 1 129 ? 4.558 -0.529 16.859 1.00 48.53 129 SER A N 1
ATOM 1054 C CA . SER A 1 129 ? 5.718 0.235 16.385 1.00 48.53 129 SER A CA 1
ATOM 1055 C C . SER A 1 129 ? 5.331 1.049 15.136 1.00 48.53 129 SER A C 1
ATOM 1057 O O . SER A 1 129 ? 6.168 1.390 14.300 1.00 48.53 129 SER A O 1
ATOM 1059 N N . LEU A 1 130 ? 4.027 1.279 14.950 1.00 49.31 130 LEU A N 1
ATOM 1060 C CA . LEU A 1 130 ? 3.423 1.786 13.728 1.00 49.31 130 LEU A CA 1
ATOM 1061 C C . LEU A 1 130 ? 3.369 3.317 13.784 1.00 49.31 130 LEU A C 1
ATOM 1063 O O . LEU A 1 130 ? 2.305 3.902 13.977 1.00 49.31 130 LEU A O 1
ATOM 1067 N N . VAL A 1 131 ? 4.474 3.992 13.459 1.00 50.94 131 VAL A N 1
ATOM 1068 C CA . VAL A 1 131 ? 4.399 5.360 12.899 1.00 50.94 131 VAL A CA 1
ATOM 1069 C C . VAL A 1 131 ? 3.937 5.273 11.435 1.00 50.94 131 VAL A C 1
ATOM 1071 O O . VAL A 1 131 ? 4.513 5.890 10.544 1.00 50.94 131 VAL A O 1
ATOM 1074 N N . VAL A 1 132 ? 2.919 4.454 11.158 1.00 61.62 132 VAL A N 1
ATOM 1075 C CA . VAL A 1 132 ? 2.342 4.281 9.827 1.00 61.62 132 VAL A CA 1
ATOM 1076 C C . VAL A 1 132 ? 1.003 4.985 9.827 1.00 61.62 132 VAL A C 1
ATOM 1078 O O . VAL A 1 132 ? 0.035 4.524 10.428 1.00 61.62 132 VAL A O 1
ATOM 1081 N N . SER A 1 133 ? 0.931 6.122 9.145 1.00 73.94 133 SER A N 1
ATOM 1082 C CA . SER A 1 133 ? -0.363 6.700 8.799 1.00 73.94 133 SER A CA 1
ATOM 1083 C C . SER A 1 133 ? -0.998 5.800 7.736 1.00 73.94 133 SER A C 1
ATOM 1085 O O . SER A 1 133 ? -0.530 5.761 6.597 1.00 73.94 133 SER A O 1
ATOM 1087 N N . ILE A 1 134 ? -2.006 5.020 8.139 1.00 80.25 134 ILE A N 1
ATOM 1088 C CA . ILE A 1 134 ? -2.730 4.083 7.274 1.00 80.25 134 ILE A CA 1
ATOM 1089 C C . ILE A 1 134 ? -4.101 4.668 6.935 1.00 80.25 134 ILE A C 1
ATOM 1091 O O . ILE A 1 134 ? -4.917 4.917 7.821 1.00 80.25 134 ILE A O 1
ATOM 1095 N N . ASP A 1 135 ? -4.369 4.832 5.645 1.00 83.38 135 ASP A N 1
ATOM 1096 C CA . ASP A 1 135 ? -5.660 5.250 5.111 1.00 83.38 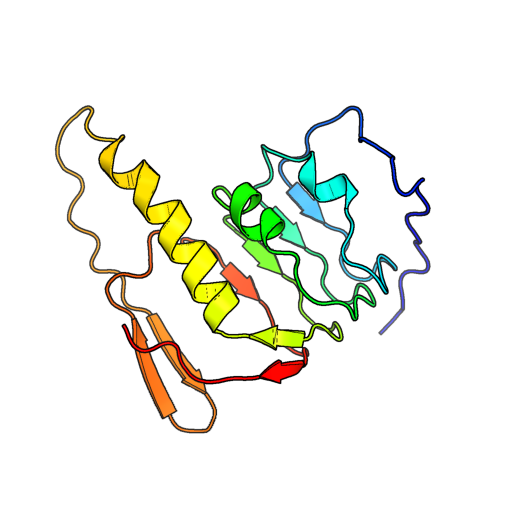135 ASP A CA 1
ATOM 1097 C C . ASP A 1 135 ? -6.248 4.153 4.212 1.00 83.38 135 ASP A C 1
ATOM 1099 O O . ASP A 1 135 ? -5.792 3.912 3.091 1.00 83.38 135 ASP A O 1
ATOM 1103 N N . LEU A 1 136 ? -7.277 3.481 4.731 1.00 85.56 136 LEU A N 1
ATOM 1104 C CA . LEU A 1 136 ? -8.072 2.472 4.024 1.00 85.56 136 LEU A CA 1
ATOM 1105 C C . LEU A 1 136 ? -9.505 2.949 3.752 1.00 85.56 136 LEU A C 1
ATOM 1107 O O . LEU A 1 136 ? -10.352 2.128 3.400 1.00 85.56 136 LEU A O 1
ATOM 1111 N N . SER A 1 137 ? -9.798 4.241 3.933 1.00 85.06 137 SER A N 1
ATOM 1112 C CA . SER A 1 137 ? -11.148 4.790 3.752 1.00 85.06 137 SER A CA 1
ATOM 1113 C C . SER A 1 137 ? -11.706 4.495 2.354 1.00 85.06 137 SER A C 1
ATOM 1115 O O . SER A 1 137 ? -10.959 4.280 1.401 1.00 85.06 137 SER A O 1
ATOM 1117 N N . ASP A 1 138 ? -13.031 4.433 2.225 1.00 88.75 138 ASP A N 1
ATOM 1118 C CA . ASP A 1 138 ? -13.701 4.146 0.952 1.00 88.75 138 ASP A CA 1
ATOM 1119 C C . ASP A 1 138 ? -13.190 2.864 0.259 1.00 88.75 138 ASP A C 1
ATOM 1121 O O . ASP A 1 138 ? -12.864 2.861 -0.925 1.00 88.75 138 ASP A O 1
ATOM 1125 N N . ASN A 1 139 ? -13.120 1.771 1.027 1.00 88.12 139 ASN A N 1
ATOM 1126 C CA . ASN A 1 139 ? -12.935 0.390 0.564 1.00 88.12 139 ASN A CA 1
ATOM 1127 C C . ASN A 1 139 ? -14.031 -0.520 1.144 1.00 88.12 139 ASN A C 1
ATOM 1129 O O . ASN A 1 139 ? -14.869 -0.083 1.934 1.00 88.12 139 ASN A O 1
ATOM 1133 N N . ASN A 1 140 ? -14.013 -1.811 0.800 1.00 85.62 140 ASN A N 1
ATOM 1134 C CA . ASN A 1 140 ? -14.945 -2.799 1.340 1.00 85.62 140 ASN A CA 1
ATOM 1135 C C . ASN A 1 140 ? -14.337 -3.547 2.542 1.00 85.62 140 ASN A C 1
ATOM 1137 O O . ASN A 1 140 ? -13.948 -4.714 2.438 1.00 85.62 140 ASN A O 1
ATOM 1141 N N . LEU A 1 141 ? -14.224 -2.860 3.684 1.00 80.31 141 LEU A N 1
ATOM 1142 C CA . LEU A 1 141 ? -13.698 -3.452 4.917 1.00 80.31 141 LEU A CA 1
ATOM 1143 C C . LEU A 1 141 ? -14.712 -4.426 5.524 1.00 80.31 141 LEU A C 1
ATOM 1145 O O . LEU A 1 141 ? -15.879 -4.088 5.738 1.00 80.31 141 LEU A O 1
ATOM 1149 N N . SER A 1 142 ? -14.247 -5.626 5.855 1.00 78.69 142 SER A N 1
ATOM 1150 C CA . SER A 1 142 ? -15.074 -6.665 6.467 1.00 78.69 142 SER A CA 1
ATOM 1151 C C . SER A 1 142 ? -14.325 -7.424 7.565 1.00 78.69 142 SER A C 1
ATOM 1153 O O . SER A 1 142 ? -13.117 -7.271 7.749 1.00 78.69 142 SER A O 1
ATOM 1155 N N . GLY A 1 143 ? -15.064 -8.236 8.320 1.00 69.12 143 GLY A N 1
ATOM 1156 C CA . GLY A 1 143 ? -14.543 -8.948 9.484 1.00 69.12 143 GLY A CA 1
ATOM 1157 C C . GLY A 1 143 ? -14.652 -8.151 10.781 1.00 69.12 143 GLY A C 1
ATOM 1158 O O . GLY A 1 143 ? -15.225 -7.056 10.829 1.00 69.12 143 GLY A O 1
ATOM 1159 N N . GLU A 1 144 ? -14.136 -8.757 11.843 1.00 64.38 144 GLU A N 1
ATOM 1160 C CA . GLU A 1 144 ? -14.132 -8.187 13.183 1.00 64.38 144 GLU A CA 1
ATOM 1161 C C . GLU A 1 144 ? -12.773 -7.616 13.542 1.00 64.38 144 GLU A C 1
ATOM 1163 O O . GLU A 1 144 ? -11.724 -8.147 13.171 1.00 64.38 144 GLU A O 1
ATOM 1168 N N . PHE A 1 145 ? -12.859 -6.527 14.300 1.00 59.25 145 PHE A N 1
ATOM 1169 C CA . PHE A 1 145 ? -11.922 -6.195 15.347 1.00 59.25 145 PHE A CA 1
ATOM 1170 C C . PHE A 1 145 ? -10.962 -7.297 15.782 1.00 59.25 145 PHE A C 1
ATOM 1172 O O . PHE A 1 145 ? -11.433 -8.177 16.498 1.00 59.25 145 PHE A O 1
ATOM 1179 N N . PRO A 1 146 ? -9.683 -7.339 15.408 1.00 57.03 146 PRO A N 1
ATOM 1180 C CA . PRO A 1 146 ? -8.842 -8.382 15.936 1.00 57.03 146 PRO A CA 1
ATOM 1181 C C . PRO A 1 146 ? -8.649 -8.108 17.432 1.00 57.03 146 PRO A C 1
ATOM 1183 O O . PRO A 1 146 ? -8.029 -7.103 17.765 1.00 57.03 146 PRO A O 1
ATOM 1186 N N . GLU A 1 147 ? -9.180 -8.958 18.314 1.00 55.72 147 GLU A N 1
ATOM 1187 C CA . GLU A 1 147 ? -8.933 -8.851 19.765 1.00 55.72 147 GLU A CA 1
ATOM 1188 C C . GLU A 1 147 ? -7.438 -9.057 20.051 1.00 55.72 147 GLU A C 1
ATOM 1190 O O . GLU A 1 147 ? -6.813 -9.899 19.396 1.00 55.72 147 GLU A O 1
ATOM 1195 N N . GLU A 1 148 ? -6.845 -8.260 20.944 1.00 52.66 148 GLU A N 1
ATOM 1196 C CA . GLU A 1 148 ? -5.431 -8.421 21.333 1.00 52.66 148 GLU A CA 1
ATOM 1197 C C . GLU A 1 148 ? -5.151 -9.765 22.016 1.00 52.66 148 GLU A C 1
ATOM 1199 O O . GLU A 1 148 ? -5.960 -10.191 22.871 1.00 52.66 148 GLU A O 1
#

Sequence (148 aa):
MDFNSFRLNVSPNWVPPFQVNKLDMGSCHLGPSFPVWLQSQKNLQYLNFSNASISSHIPNWFWNISFNLWYLSLSHNQLQVTLVELKAMAQEHNMDMNSLDHNGTISQYDERLIVITKGQSLEYTRTLSLVVSIDLSDNNLSGEFPEE

Secondary structure (DSSP, 8-state):
-PPP--B----TT---SS--SEEE-TT-B--SS--GGGGG-TT--EEE-TT----SBPPTHHHHHGGG-SEEE--SS--EEEHHHHHHHHHHHTTTGGG--SSS--------EEEEETTEEEEESSS-----EEE--SSEEES-----

Radius of gyration: 16.69 Å; chains: 1; bounding box: 43×26×46 Å